Protein AF-A0A2T0APM0-F1 (afdb_monomer_lite)

Foldseek 3Di:
DFAWKFKAFLVPQHTQDIDHGDDDPPDDDDDLVRVCVVDPSNVVDDSVRIDMDTDDHCVCVVLVVFFPGWGADNVVRDIDGHGDDDDPDPVVVVVVVVVVVVVVVVVVVVVVVVVVVVVVVVVVVVVVVVVVVVD

Secondary structure (DSSP, 8-state):
-BPPEEEEETTT-BEEEEPPPB--TT--PPPHHHHHHH-HHHHTS-GGGEEEEEPPTTTTHHHHHH-SEEEEETTTTEEEEEPPP----HHHHHHHHHHHHHHHHHHHHHHHHHHHHHHHHHHHHHHHHHHHH--

Radius of gyration: 32.77 Å; chains: 1; bounding box: 81×30×78 Å

Organism: NCBI:txid1121340

Structure (mmCIF, N/CA/C/O backbone):
data_AF-A0A2T0APM0-F1
#
_entry.id   AF-A0A2T0APM0-F1
#
loop_
_atom_site.group_PDB
_atom_site.id
_atom_site.type_symbol
_atom_site.label_atom_id
_atom_site.label_alt_id
_atom_site.label_comp_id
_atom_site.label_asym_id
_atom_site.label_entity_id
_atom_site.label_seq_id
_atom_site.pdbx_PDB_ins_code
_atom_site.Cartn_x
_atom_site.Cartn_y
_atom_site.Cartn_z
_atom_site.occupancy
_atom_site.B_iso_or_equiv
_atom_site.auth_seq_id
_atom_site.auth_comp_id
_atom_site.auth_asym_id
_atom_site.auth_atom_id
_atom_site.pdbx_PDB_model_num
ATOM 1 N N . MET A 1 1 ? 11.385 10.893 -25.302 1.00 89.44 1 MET A N 1
ATOM 2 C CA . MET A 1 1 ? 10.947 10.821 -23.888 1.00 89.44 1 MET A CA 1
ATOM 3 C C . MET A 1 1 ? 10.720 9.369 -23.514 1.00 89.44 1 MET A C 1
ATOM 5 O O . MET A 1 1 ? 10.270 8.609 -24.361 1.00 89.44 1 MET A O 1
ATOM 9 N N . ILE A 1 2 ? 11.060 8.984 -22.288 1.00 93.44 2 ILE A N 1
ATOM 10 C CA . ILE A 1 2 ? 10.971 7.610 -21.782 1.00 93.44 2 ILE A CA 1
ATOM 11 C C . ILE A 1 2 ? 10.376 7.655 -20.376 1.00 93.44 2 ILE A C 1
ATOM 13 O O . ILE A 1 2 ? 10.877 8.398 -19.528 1.00 93.44 2 ILE A O 1
ATOM 17 N N . GLY A 1 3 ? 9.318 6.877 -20.148 1.00 95.19 3 GLY A N 1
ATOM 18 C CA . GLY A 1 3 ? 8.695 6.737 -18.835 1.00 95.19 3 GLY A CA 1
ATOM 19 C C . GLY A 1 3 ? 9.503 5.861 -17.878 1.00 95.19 3 GLY A C 1
ATOM 20 O O . GLY A 1 3 ? 10.515 5.259 -18.246 1.00 95.19 3 GLY A O 1
ATOM 21 N N . ARG A 1 4 ? 9.054 5.794 -16.626 1.00 96.12 4 ARG A N 1
ATOM 22 C CA . ARG A 1 4 ? 9.710 4.998 -15.579 1.00 96.12 4 ARG A CA 1
ATOM 23 C C . ARG A 1 4 ? 9.635 3.507 -15.903 1.00 96.12 4 ARG A C 1
ATOM 25 O O . ARG A 1 4 ? 8.662 3.037 -16.491 1.00 96.12 4 ARG A O 1
ATOM 32 N N . LYS A 1 5 ? 10.625 2.753 -15.440 1.00 97.44 5 LYS A N 1
ATOM 33 C CA . LYS A 1 5 ? 10.524 1.302 -15.294 1.00 97.44 5 LYS A CA 1
ATOM 34 C C . LYS A 1 5 ? 10.282 0.956 -13.846 1.00 97.44 5 LYS A C 1
ATOM 36 O O . LYS A 1 5 ? 10.987 1.464 -12.974 1.00 97.44 5 LYS A O 1
ATOM 41 N N . ILE A 1 6 ? 9.329 0.064 -13.625 1.00 98.25 6 ILE A N 1
ATOM 42 C CA . ILE A 1 6 ? 9.039 -0.505 -12.317 1.00 98.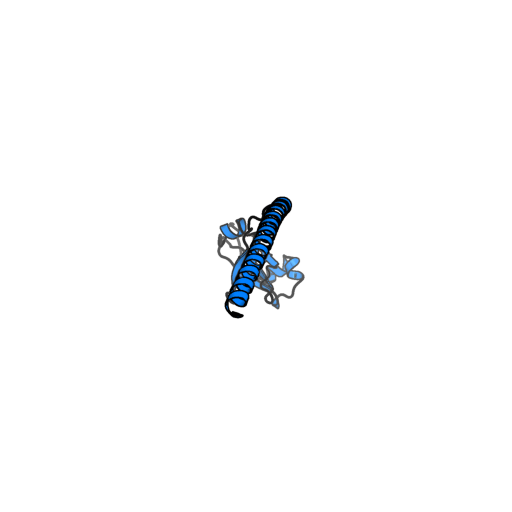25 6 ILE A CA 1
ATOM 43 C C . ILE A 1 6 ? 9.509 -1.950 -12.328 1.00 98.25 6 ILE A C 1
ATOM 45 O O . ILE A 1 6 ? 8.937 -2.787 -13.027 1.00 98.25 6 ILE A O 1
ATOM 49 N N . TYR A 1 7 ? 10.560 -2.228 -11.568 1.00 98.44 7 TYR A N 1
ATOM 50 C CA . TYR A 1 7 ? 11.014 -3.583 -11.292 1.00 98.44 7 TYR A CA 1
ATOM 51 C C . TYR A 1 7 ? 10.332 -4.072 -10.032 1.00 98.44 7 TYR A C 1
ATOM 53 O O . TYR A 1 7 ? 10.317 -3.360 -9.028 1.00 98.44 7 TYR A O 1
ATOM 61 N N . TYR A 1 8 ? 9.797 -5.283 -10.075 1.00 98.62 8 TYR A N 1
ATOM 62 C CA . TYR A 1 8 ? 9.056 -5.863 -8.963 1.00 98.62 8 TYR A CA 1
ATOM 63 C C . TYR A 1 8 ? 9.324 -7.360 -8.852 1.00 98.62 8 TYR A C 1
ATOM 65 O O . TYR A 1 8 ? 9.732 -8.003 -9.819 1.00 98.62 8 TYR A O 1
ATOM 73 N N . GLU A 1 9 ? 9.124 -7.925 -7.672 1.00 98.19 9 GLU A N 1
ATOM 74 C CA . GLU A 1 9 ? 9.237 -9.364 -7.466 1.00 98.19 9 GLU A CA 1
ATOM 75 C C . GLU A 1 9 ? 7.991 -10.081 -7.999 1.00 98.19 9 GLU A C 1
ATOM 77 O O . GLU A 1 9 ? 6.868 -9.757 -7.620 1.00 98.19 9 GLU A O 1
ATOM 82 N N . LEU A 1 10 ? 8.175 -11.089 -8.858 1.00 97.94 10 LEU A N 1
ATOM 83 C CA . LEU A 1 10 ? 7.057 -11.816 -9.480 1.00 97.94 10 LEU A CA 1
ATOM 84 C C . LEU A 1 10 ? 6.224 -12.626 -8.480 1.00 97.94 10 LEU A C 1
ATOM 86 O O . LEU A 1 10 ? 5.078 -12.947 -8.769 1.00 97.94 10 LEU A O 1
ATOM 90 N N . ALA A 1 11 ? 6.796 -12.978 -7.326 1.00 97.38 11 ALA A N 1
ATOM 91 C CA . ALA A 1 11 ? 6.113 -13.766 -6.303 1.00 97.38 11 ALA A CA 1
ATOM 92 C C . ALA A 1 11 ? 5.156 -12.931 -5.436 1.00 97.38 11 ALA A C 1
ATOM 94 O O . ALA A 1 11 ? 4.157 -13.460 -4.954 1.00 97.38 11 ALA A O 1
ATOM 95 N N . THR A 1 12 ? 5.461 -11.650 -5.220 1.00 97.62 12 THR A N 1
ATOM 96 C CA . THR A 1 12 ? 4.775 -10.798 -4.229 1.00 97.62 12 THR A CA 1
ATOM 97 C C . THR A 1 12 ? 4.158 -9.541 -4.834 1.00 97.62 12 THR A C 1
ATOM 99 O O . THR A 1 12 ? 3.195 -9.005 -4.286 1.00 97.62 12 THR A O 1
ATOM 102 N N . GLY A 1 13 ? 4.680 -9.076 -5.971 1.00 97.81 13 GLY A N 1
ATOM 103 C CA . GLY A 1 13 ? 4.342 -7.775 -6.541 1.00 97.81 13 GLY A CA 1
ATOM 104 C C . GLY A 1 13 ? 5.115 -6.612 -5.913 1.00 97.81 13 GLY A C 1
ATOM 105 O O . GLY A 1 13 ? 4.901 -5.462 -6.302 1.00 97.81 13 GLY A O 1
ATOM 106 N N . ASP A 1 14 ? 6.016 -6.878 -4.963 1.00 98.25 14 ASP A N 1
ATOM 107 C CA . ASP A 1 14 ? 6.738 -5.830 -4.245 1.00 98.25 14 ASP A CA 1
ATOM 108 C C . ASP A 1 14 ? 7.734 -5.114 -5.155 1.00 98.25 14 ASP A C 1
ATOM 110 O O . ASP A 1 14 ? 8.519 -5.742 -5.874 1.00 98.25 14 ASP A O 1
ATOM 114 N N . VAL A 1 15 ? 7.717 -3.779 -5.116 1.00 98.19 15 VAL A N 1
ATOM 115 C CA . VAL A 1 15 ? 8.602 -2.952 -5.941 1.00 98.19 15 VAL A CA 1
ATOM 116 C C . VAL A 1 15 ? 10.026 -2.999 -5.405 1.00 98.19 15 VAL A C 1
ATOM 118 O O . VAL A 1 15 ? 10.306 -2.765 -4.233 1.00 98.19 15 VAL A O 1
ATOM 121 N N . ILE A 1 16 ? 10.939 -3.281 -6.322 1.00 98.12 16 ILE A N 1
ATOM 122 C CA . ILE A 1 16 ? 12.372 -3.438 -6.107 1.00 98.12 16 ILE A CA 1
ATOM 123 C C . ILE A 1 16 ? 13.099 -2.136 -6.406 1.00 98.12 16 ILE A C 1
ATOM 125 O O . ILE A 1 16 ? 13.952 -1.689 -5.642 1.00 98.12 16 ILE A O 1
ATOM 129 N N . LEU A 1 17 ? 12.801 -1.582 -7.577 1.00 97.88 17 LEU A N 1
ATOM 130 C CA . LEU A 1 17 ? 13.461 -0.416 -8.124 1.00 97.88 17 LEU A CA 1
ATOM 131 C C . LEU A 1 17 ? 12.483 0.300 -9.042 1.00 97.88 17 LEU A C 1
ATOM 133 O O . LEU A 1 17 ? 11.878 -0.315 -9.920 1.00 97.88 17 LEU A O 1
ATOM 137 N N . THR A 1 18 ? 12.428 1.615 -8.891 1.00 97.56 18 THR A N 1
ATOM 138 C CA . THR A 1 18 ? 11.752 2.505 -9.828 1.00 97.56 18 THR A CA 1
ATOM 139 C C . THR A 1 18 ? 12.784 3.418 -10.457 1.00 97.56 18 THR A C 1
ATOM 141 O O . THR A 1 18 ? 13.487 4.148 -9.756 1.00 97.56 18 THR A O 1
ATOM 144 N N . THR A 1 19 ? 12.898 3.375 -11.781 1.00 95.62 19 THR A N 1
ATOM 145 C CA . THR A 1 19 ? 13.798 4.275 -12.505 1.00 95.62 19 THR A CA 1
ATOM 146 C C . THR A 1 19 ? 13.150 5.641 -12.711 1.00 95.62 19 THR A C 1
ATOM 148 O O . THR A 1 19 ? 11.927 5.794 -12.685 1.00 95.62 19 THR A O 1
ATOM 151 N N . LEU A 1 20 ? 13.982 6.659 -12.921 1.00 91.88 20 LEU A N 1
ATOM 152 C CA . LEU A 1 20 ? 13.511 7.991 -13.281 1.00 91.88 20 LEU A CA 1
ATOM 153 C C . LEU A 1 20 ? 13.144 8.064 -14.766 1.00 91.88 20 LEU A C 1
ATOM 155 O O . LEU A 1 20 ? 13.674 7.330 -15.602 1.00 91.88 20 LEU A O 1
ATOM 159 N N . GLU A 1 21 ? 12.260 9.002 -15.088 1.00 93.88 21 GLU A N 1
ATOM 160 C CA . GLU A 1 21 ? 11.918 9.339 -16.468 1.00 93.88 21 GLU A CA 1
ATOM 161 C C . GLU A 1 21 ? 13.095 10.032 -17.163 1.00 93.88 21 GLU A C 1
ATOM 163 O O . GLU A 1 21 ? 13.900 10.722 -16.533 1.00 93.88 21 GLU A O 1
ATOM 168 N N . LYS A 1 22 ? 13.180 9.884 -18.488 1.00 93.81 22 LYS A N 1
ATOM 169 C CA . LYS A 1 22 ? 14.181 10.577 -19.310 1.00 93.81 22 LYS A CA 1
ATOM 170 C C . LYS A 1 22 ? 13.492 11.470 -20.335 1.00 93.81 22 LYS A C 1
ATOM 172 O O . LYS A 1 22 ? 12.680 11.008 -21.138 1.00 93.81 22 LYS A O 1
ATOM 177 N N . THR A 1 23 ? 13.866 12.745 -20.353 1.00 90.69 23 THR A N 1
ATOM 178 C CA . THR A 1 23 ? 13.295 13.764 -21.251 1.00 90.69 23 THR A CA 1
ATOM 179 C C . THR A 1 23 ? 14.160 14.075 -22.472 1.00 90.69 23 THR A C 1
ATOM 181 O O . THR A 1 23 ? 13.698 14.778 -23.361 1.00 90.69 23 THR A O 1
ATOM 184 N N . SER A 1 24 ? 15.381 13.533 -22.564 1.00 90.25 24 SER A N 1
ATOM 185 C CA . SER A 1 24 ? 16.292 13.812 -23.686 1.00 90.25 24 SER A CA 1
ATOM 186 C C . SER A 1 24 ? 15.755 13.299 -25.031 1.00 90.25 24 SER A C 1
ATOM 188 O O . SER A 1 24 ? 15.179 12.209 -25.107 1.00 90.25 24 SER A O 1
ATOM 190 N N . GLU A 1 25 ? 16.010 14.055 -26.101 1.00 81.75 25 GLU A N 1
ATOM 191 C CA . GLU A 1 25 ? 15.754 13.657 -27.495 1.00 81.75 25 GLU A CA 1
ATOM 192 C C . GLU A 1 25 ? 16.567 12.421 -27.902 1.00 81.75 25 GLU A C 1
ATOM 194 O O . GLU A 1 25 ? 16.106 11.602 -28.690 1.00 81.75 25 GLU A O 1
ATOM 199 N N . THR A 1 26 ? 17.749 12.243 -27.306 1.00 89.06 26 THR A N 1
ATOM 200 C CA . THR A 1 26 ? 18.641 11.094 -27.531 1.00 89.06 26 THR A CA 1
ATOM 201 C C . THR A 1 26 ? 18.453 9.980 -26.501 1.00 89.06 26 THR A C 1
ATOM 203 O O . THR A 1 26 ? 19.277 9.069 -26.414 1.00 89.06 26 THR A O 1
ATOM 206 N N . ALA A 1 27 ? 17.408 10.050 -25.670 1.00 87.50 27 ALA A N 1
ATOM 207 C CA . ALA A 1 27 ? 17.170 9.038 -24.651 1.00 87.50 27 ALA A CA 1
ATOM 208 C C . ALA A 1 27 ? 16.856 7.683 -25.302 1.00 87.50 27 ALA A C 1
ATOM 210 O O . ALA A 1 27 ? 15.920 7.566 -26.091 1.00 87.50 27 ALA A O 1
ATOM 211 N N . ILE A 1 28 ? 17.613 6.653 -24.919 1.00 89.50 28 ILE A N 1
ATOM 212 C CA . ILE A 1 28 ? 17.412 5.270 -25.359 1.00 89.50 28 ILE A CA 1
ATOM 213 C C . ILE A 1 28 ? 16.965 4.430 -24.162 1.00 89.50 28 ILE A C 1
ATOM 215 O O . ILE A 1 28 ? 17.472 4.588 -23.042 1.00 89.50 28 ILE A O 1
ATOM 219 N N . ASN A 1 29 ? 15.991 3.553 -24.406 1.00 91.00 2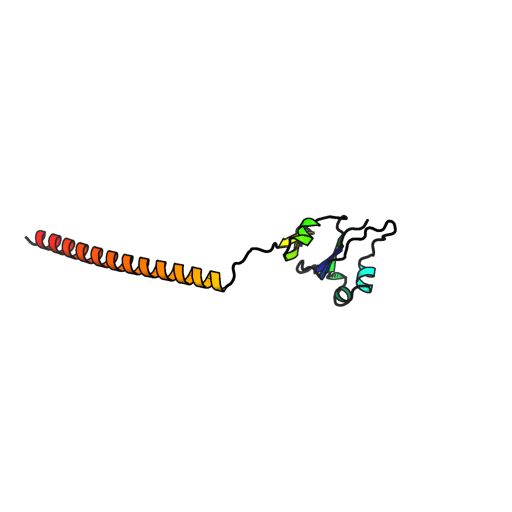9 ASN A N 1
ATOM 220 C CA . ASN A 1 29 ? 15.542 2.576 -23.427 1.00 91.00 29 ASN A CA 1
ATOM 221 C C . ASN A 1 29 ? 16.603 1.493 -23.262 1.00 91.00 29 ASN A C 1
ATOM 223 O O . ASN A 1 29 ? 17.059 0.907 -24.240 1.00 91.00 29 ASN A O 1
ATOM 227 N N . THR A 1 30 ? 16.981 1.224 -22.019 1.00 94.38 30 THR A N 1
ATOM 228 C CA . THR A 1 30 ? 17.809 0.069 -21.674 1.00 94.38 30 THR A CA 1
ATOM 229 C C . THR A 1 30 ? 16.988 -1.218 -21.783 1.00 94.38 30 THR A C 1
ATOM 231 O O . THR A 1 30 ? 15.756 -1.175 -21.777 1.00 94.38 30 THR A O 1
ATOM 234 N N . THR A 1 31 ? 17.629 -2.377 -21.881 1.00 95.69 31 THR A N 1
ATOM 235 C CA . THR A 1 31 ? 16.947 -3.669 -21.699 1.00 95.69 31 THR A CA 1
ATOM 236 C C . THR A 1 31 ? 16.933 -4.063 -20.225 1.00 95.69 31 THR A C 1
ATOM 238 O O . THR A 1 31 ? 17.679 -3.509 -19.416 1.00 95.69 31 THR A O 1
ATOM 241 N N . LYS A 1 32 ? 16.099 -5.044 -19.866 1.00 95.50 32 LYS A N 1
ATOM 242 C CA . LYS A 1 32 ? 16.067 -5.597 -18.507 1.00 95.50 32 LYS A CA 1
ATOM 243 C C . LYS A 1 32 ? 17.455 -6.091 -18.084 1.00 95.50 32 LYS A C 1
ATOM 245 O O . LYS A 1 32 ? 17.906 -5.775 -16.993 1.00 95.50 32 LYS A O 1
ATOM 250 N N . GLU A 1 33 ? 18.155 -6.790 -18.968 1.00 96.50 33 GLU A N 1
ATOM 251 C CA . GLU A 1 33 ? 19.487 -7.353 -18.731 1.00 96.50 33 GLU A CA 1
ATOM 252 C C . GLU A 1 33 ? 20.524 -6.251 -18.509 1.00 96.50 33 GLU A C 1
ATOM 254 O O . GLU A 1 33 ? 21.344 -6.356 -17.602 1.00 96.50 33 GLU A O 1
ATOM 259 N N . GLN A 1 34 ? 20.465 -5.173 -19.300 1.00 96.62 34 GLN A N 1
ATOM 260 C CA . GLN A 1 34 ? 21.341 -4.014 -19.123 1.00 96.62 34 GLN A CA 1
ATOM 261 C C . GLN A 1 34 ? 21.111 -3.345 -17.769 1.00 96.62 34 GLN A C 1
ATOM 263 O O . GLN A 1 34 ? 22.073 -3.039 -17.072 1.00 96.62 34 GLN A O 1
ATOM 268 N N . ASP A 1 35 ? 19.854 -3.166 -17.364 1.00 96.88 35 ASP A N 1
ATOM 269 C CA . ASP A 1 35 ? 19.532 -2.570 -16.066 1.00 96.88 35 ASP A CA 1
ATOM 270 C C . ASP A 1 35 ? 19.997 -3.457 -14.901 1.00 96.88 35 ASP A C 1
ATOM 272 O O . ASP A 1 35 ? 20.516 -2.944 -13.912 1.00 96.88 35 ASP A O 1
ATOM 276 N N . PHE A 1 36 ? 19.929 -4.784 -15.043 1.00 97.56 36 PHE A N 1
ATOM 277 C CA . PHE A 1 36 ? 20.527 -5.715 -14.081 1.00 97.56 36 PHE A CA 1
ATOM 278 C C . PHE A 1 36 ? 22.047 -5.555 -13.964 1.00 97.56 36 PHE A C 1
ATOM 280 O O . PHE A 1 36 ? 22.582 -5.788 -12.894 1.00 97.56 36 PHE A O 1
ATOM 287 N N . GLN A 1 37 ? 22.761 -5.125 -15.007 1.00 96.62 37 GLN A N 1
ATOM 288 C CA . GLN A 1 37 ? 24.197 -4.828 -14.892 1.00 96.62 37 GLN A CA 1
ATOM 289 C C . GLN A 1 37 ? 24.477 -3.465 -14.244 1.00 96.62 37 GLN A C 1
ATOM 291 O O . GLN A 1 37 ? 25.567 -3.254 -13.723 1.00 96.62 37 GLN A O 1
ATOM 296 N N . ILE A 1 38 ? 23.514 -2.541 -14.275 1.00 95.25 38 ILE A N 1
ATOM 297 C CA . ILE A 1 38 ? 23.683 -1.161 -13.798 1.00 95.25 38 ILE A CA 1
ATOM 298 C C . ILE A 1 38 ? 23.313 -1.018 -12.316 1.00 95.25 38 ILE A C 1
ATOM 300 O O . ILE A 1 38 ? 23.945 -0.238 -11.608 1.00 95.25 38 ILE A O 1
ATOM 304 N N . TYR A 1 39 ? 22.280 -1.727 -11.850 1.00 96.94 39 TYR A N 1
ATOM 305 C CA . TYR A 1 39 ? 21.710 -1.520 -10.519 1.00 96.94 39 TYR A CA 1
ATOM 306 C C . TYR A 1 39 ? 21.996 -2.687 -9.570 1.00 96.94 39 TYR A C 1
ATOM 308 O O . TYR A 1 39 ? 21.434 -3.773 -9.718 1.00 96.94 39 TYR A O 1
ATOM 316 N N . ASP A 1 40 ? 22.772 -2.427 -8.517 1.00 96.88 40 ASP A N 1
ATOM 317 C CA . ASP A 1 40 ? 23.146 -3.422 -7.498 1.00 96.88 40 ASP A CA 1
ATOM 318 C C . ASP A 1 40 ? 21.926 -4.104 -6.847 1.00 96.88 40 ASP A C 1
ATOM 320 O O . ASP A 1 40 ? 21.929 -5.308 -6.589 1.00 96.88 40 ASP A O 1
ATOM 324 N N . VAL A 1 41 ? 20.832 -3.358 -6.643 1.00 97.00 41 VAL A N 1
ATOM 325 C CA . VAL A 1 41 ? 19.573 -3.880 -6.067 1.00 97.00 41 VAL A CA 1
ATOM 326 C C . VAL A 1 41 ? 18.874 -4.919 -6.951 1.00 97.00 41 VAL A C 1
ATOM 328 O O . VAL A 1 41 ? 18.071 -5.713 -6.452 1.00 97.00 41 VAL A O 1
ATOM 331 N N . LEU A 1 42 ? 19.163 -4.913 -8.257 1.00 97.50 42 LEU A N 1
ATOM 332 C CA . LEU A 1 42 ? 18.713 -5.933 -9.202 1.00 97.50 42 LEU A CA 1
ATOM 333 C C . LEU A 1 42 ? 19.706 -7.099 -9.260 1.00 97.50 42 LEU A C 1
ATOM 335 O O . LEU A 1 42 ? 19.271 -8.245 -9.278 1.00 97.50 42 LEU A O 1
ATOM 339 N N . GLN A 1 43 ? 21.018 -6.834 -9.206 1.00 96.31 43 GLN A N 1
ATOM 340 C CA . GLN A 1 43 ? 22.058 -7.881 -9.201 1.00 96.31 43 GLN A CA 1
ATOM 341 C C . GLN A 1 43 ? 21.931 -8.863 -8.037 1.00 96.31 43 GLN A C 1
ATOM 343 O O . GLN A 1 43 ? 22.268 -10.036 -8.176 1.00 96.31 43 GLN A O 1
ATOM 348 N N . ALA A 1 44 ? 21.417 -8.404 -6.897 1.00 95.25 44 ALA A N 1
ATOM 349 C CA . ALA A 1 44 ? 21.170 -9.248 -5.732 1.00 95.25 44 ALA A CA 1
ATOM 350 C C . ALA A 1 44 ? 20.027 -10.273 -5.921 1.00 95.25 44 ALA A C 1
ATOM 352 O O . ALA A 1 44 ? 19.719 -11.019 -4.992 1.00 95.25 44 ALA A O 1
ATOM 353 N N . ARG A 1 45 ? 19.363 -10.305 -7.085 1.00 95.69 45 ARG A N 1
ATOM 354 C CA . ARG A 1 45 ? 18.186 -11.139 -7.362 1.00 95.69 45 ARG A CA 1
ATOM 355 C C . ARG A 1 45 ? 18.364 -11.965 -8.632 1.00 95.69 45 ARG A C 1
ATOM 357 O O . ARG A 1 45 ? 19.145 -11.625 -9.516 1.00 95.69 45 ARG A O 1
ATOM 364 N N . SER A 1 46 ? 17.587 -13.042 -8.746 1.00 96.06 46 SER A N 1
ATOM 365 C CA . SER A 1 46 ? 17.486 -13.774 -10.009 1.00 96.06 46 SER A CA 1
ATOM 366 C C . SER A 1 46 ? 16.740 -12.927 -11.036 1.00 96.06 46 SER A C 1
ATOM 368 O O . SER A 1 46 ? 15.664 -12.401 -10.755 1.00 96.06 46 SER A O 1
ATOM 370 N N . ILE A 1 47 ? 17.278 -12.817 -12.251 1.00 96.25 47 ILE A N 1
ATOM 371 C CA . ILE A 1 47 ? 16.610 -12.083 -13.330 1.00 96.25 47 ILE A CA 1
ATOM 372 C C . ILE A 1 47 ? 15.229 -12.672 -13.650 1.00 96.25 47 ILE A C 1
ATOM 374 O O . ILE A 1 47 ? 14.298 -11.925 -13.953 1.00 96.25 47 ILE A O 1
ATOM 378 N N . ASP A 1 48 ? 15.065 -13.986 -13.495 1.00 97.56 48 ASP A N 1
ATOM 379 C CA . ASP A 1 48 ? 13.814 -14.700 -13.762 1.00 97.56 48 ASP A CA 1
ATOM 380 C C . ASP A 1 48 ? 12.771 -14.527 -12.653 1.00 97.56 48 ASP A C 1
ATOM 382 O O . ASP A 1 48 ? 11.601 -14.818 -12.873 1.00 97.56 48 ASP A O 1
ATOM 386 N N . SER A 1 49 ? 13.159 -14.029 -11.472 1.00 97.38 49 SER A N 1
ATOM 387 C CA . SER A 1 49 ? 12.226 -13.751 -10.370 1.00 97.38 49 SER A CA 1
ATOM 388 C C . SER A 1 49 ? 11.712 -12.309 -10.360 1.00 97.38 49 SER A C 1
ATOM 390 O O . SER A 1 49 ? 10.949 -11.933 -9.470 1.00 97.38 49 SER A O 1
ATOM 392 N N . VAL A 1 50 ? 12.138 -11.485 -11.321 1.00 98.31 50 VAL A N 1
ATOM 393 C CA . VAL A 1 50 ? 11.842 -10.049 -11.360 1.00 98.31 50 VAL A CA 1
ATOM 394 C C . VAL A 1 50 ? 11.031 -9.697 -12.600 1.00 98.31 50 VAL A C 1
ATOM 396 O O . VAL A 1 50 ? 11.449 -9.949 -13.729 1.00 98.31 50 VAL A O 1
ATOM 399 N N . GLY A 1 51 ? 9.878 -9.072 -12.405 1.00 97.94 51 GLY A N 1
ATOM 400 C CA . GLY A 1 51 ? 9.081 -8.478 -13.467 1.00 97.94 51 GLY A CA 1
ATOM 401 C C . GLY A 1 51 ? 9.549 -7.059 -13.780 1.00 97.94 51 GLY A C 1
ATOM 402 O O . GLY A 1 51 ? 10.224 -6.416 -12.974 1.00 97.94 51 GLY A O 1
ATOM 403 N N . VAL A 1 52 ? 9.195 -6.563 -14.966 1.00 97.88 52 VAL A N 1
ATOM 404 C CA . VAL A 1 52 ? 9.406 -5.161 -15.338 1.00 97.88 52 VAL A CA 1
ATOM 405 C C . VAL A 1 52 ? 8.169 -4.618 -16.044 1.00 97.88 52 VAL A C 1
ATOM 407 O O . VAL A 1 52 ? 7.676 -5.229 -16.989 1.00 97.88 52 VAL A O 1
ATOM 410 N N . ILE A 1 53 ? 7.678 -3.468 -15.589 1.00 97.62 53 ILE A N 1
ATOM 411 C CA . ILE A 1 53 ? 6.660 -2.675 -16.286 1.00 97.62 53 ILE A CA 1
ATOM 412 C C . ILE A 1 53 ? 7.334 -1.409 -16.801 1.00 97.62 53 ILE A C 1
ATOM 414 O O . ILE A 1 53 ? 7.928 -0.658 -16.026 1.00 97.62 53 ILE A O 1
ATOM 418 N N . GLN A 1 54 ? 7.244 -1.172 -18.108 1.00 96.75 54 GLN A N 1
ATOM 419 C CA . GLN A 1 54 ? 7.645 0.087 -18.727 1.00 96.75 54 GLN A CA 1
ATOM 420 C C . GLN A 1 54 ? 6.419 0.993 -18.813 1.00 96.75 54 GLN A C 1
ATOM 422 O O . GLN A 1 54 ? 5.492 0.703 -19.563 1.00 96.75 54 GLN A O 1
ATOM 427 N N . LEU A 1 55 ? 6.431 2.089 -18.061 1.00 96.88 55 LEU A N 1
ATOM 428 C CA . LEU A 1 55 ? 5.369 3.088 -18.095 1.00 96.88 55 LEU A CA 1
ATOM 429 C C . LEU A 1 55 ? 5.556 4.060 -19.262 1.00 96.88 55 LEU A C 1
ATOM 431 O O . LEU A 1 55 ? 6.676 4.269 -19.752 1.00 96.88 55 LEU A O 1
ATOM 43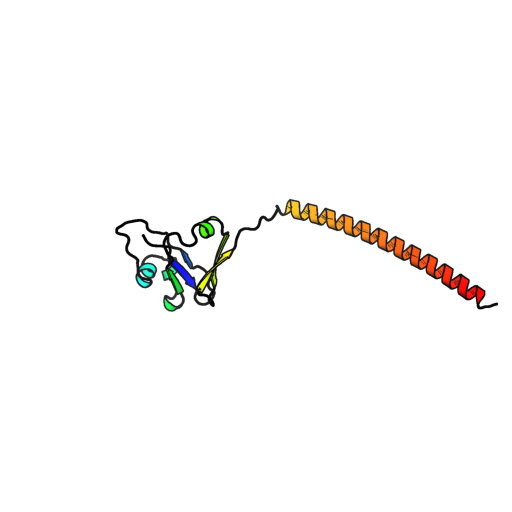5 N N . GLU A 1 56 ? 4.460 4.700 -19.660 1.00 95.88 56 GLU A N 1
ATOM 436 C CA . GLU A 1 56 ? 4.499 5.881 -20.516 1.00 95.88 56 GLU A CA 1
ATOM 437 C C . GLU A 1 56 ? 5.103 7.076 -19.764 1.00 95.88 56 GLU A C 1
ATOM 439 O O . GLU A 1 56 ? 5.103 7.150 -18.531 1.00 95.88 56 GLU A O 1
ATOM 444 N N . PHE A 1 57 ? 5.663 8.031 -20.507 1.00 95.69 57 PHE A N 1
ATOM 445 C CA . PHE A 1 57 ? 6.208 9.246 -19.908 1.00 95.69 57 PHE A CA 1
ATOM 446 C C . PHE A 1 57 ? 5.093 10.056 -19.229 1.00 95.69 57 PHE A C 1
ATOM 448 O O . PHE A 1 57 ? 4.092 10.373 -19.864 1.00 95.69 57 PHE A O 1
ATOM 455 N N . GLY A 1 58 ? 5.273 10.402 -17.952 1.00 95.62 58 GLY A N 1
ATOM 456 C CA . GLY A 1 58 ? 4.285 11.131 -17.155 1.00 95.62 58 GLY A CA 1
ATOM 457 C C . GLY A 1 58 ? 3.163 10.260 -16.581 1.00 95.62 58 GLY A C 1
ATOM 458 O O . GLY A 1 58 ? 2.336 10.761 -15.816 1.00 95.62 58 GLY A O 1
ATOM 459 N N . GLN A 1 59 ? 3.125 8.960 -16.889 1.00 97.38 59 GLN A N 1
ATOM 460 C CA . GLN A 1 59 ? 2.098 8.068 -16.360 1.00 97.38 59 GLN A CA 1
ATOM 461 C C . GLN A 1 59 ? 2.194 7.991 -14.830 1.00 97.38 59 GLN A C 1
ATOM 463 O O . GLN A 1 59 ? 3.276 7.798 -14.267 1.00 97.38 59 GLN A O 1
ATOM 468 N N . TYR A 1 60 ? 1.048 8.162 -14.165 1.00 96.56 60 TYR A N 1
ATOM 469 C CA . TYR A 1 60 ? 0.919 8.191 -12.703 1.00 96.56 60 TYR A CA 1
ATOM 470 C C . TYR A 1 60 ? 1.774 9.259 -11.995 1.00 96.56 60 TYR A C 1
ATOM 472 O O . TYR A 1 60 ? 2.080 9.114 -10.815 1.00 96.56 60 TYR A O 1
ATOM 480 N N . GLN A 1 61 ? 2.160 10.352 -12.671 1.00 95.12 61 GLN A N 1
ATOM 481 C CA . GLN A 1 61 ? 2.993 11.399 -12.060 1.00 95.12 61 GLN A CA 1
ATOM 482 C C . GLN A 1 61 ? 2.390 11.964 -10.764 1.00 95.12 61 GLN A C 1
ATOM 484 O O . GLN A 1 61 ? 3.127 12.177 -9.805 1.00 95.12 61 GLN A O 1
ATOM 489 N N . GLY A 1 62 ? 1.070 12.182 -10.731 1.00 95.88 62 GLY A N 1
ATOM 490 C CA . GLY A 1 62 ? 0.369 12.619 -9.521 1.00 95.88 62 GLY A CA 1
ATOM 491 C C . GLY A 1 62 ? 0.454 11.584 -8.400 1.00 95.88 62 GLY A C 1
ATOM 492 O O . GLY A 1 62 ? 0.786 11.933 -7.272 1.00 95.88 62 GLY A O 1
ATOM 493 N N . GLU A 1 63 ? 0.265 10.306 -8.726 1.00 96.38 63 GLU A N 1
ATOM 494 C CA . GLU A 1 63 ? 0.303 9.219 -7.743 1.00 96.38 63 GLU A CA 1
ATOM 495 C C . GLU A 1 63 ? 1.689 9.047 -7.128 1.00 96.38 63 GLU A C 1
ATOM 497 O O . GLU A 1 63 ? 1.815 8.917 -5.918 1.00 96.38 63 GLU A O 1
ATOM 502 N N . PHE A 1 64 ? 2.759 9.142 -7.922 1.00 94.81 64 PHE A N 1
ATOM 503 C CA . PHE A 1 64 ? 4.123 9.098 -7.386 1.00 94.81 64 PHE A CA 1
ATOM 504 C C . PHE A 1 64 ? 4.461 10.283 -6.464 1.00 94.81 64 PHE A C 1
ATOM 506 O O . PHE A 1 64 ? 5.437 10.200 -5.721 1.00 94.81 64 PHE A O 1
ATOM 513 N N . GLN A 1 65 ? 3.700 11.382 -6.519 1.00 93.19 65 GLN A N 1
ATOM 514 C CA . GLN A 1 65 ? 3.872 12.531 -5.623 1.00 93.19 65 GLN A CA 1
ATOM 515 C C . GLN A 1 65 ? 3.050 12.408 -4.337 1.00 93.19 65 GLN A C 1
ATOM 517 O O . GLN A 1 65 ? 3.463 12.936 -3.307 1.00 93.19 65 GLN A O 1
ATOM 522 N N . THR A 1 66 ? 1.885 11.763 -4.397 1.00 94.06 66 THR A N 1
ATOM 523 C CA . THR A 1 66 ? 0.918 11.726 -3.290 1.00 94.06 66 THR A CA 1
ATOM 524 C C . THR A 1 66 ? 0.901 10.397 -2.544 1.00 94.06 66 THR A C 1
ATOM 526 O O . THR A 1 66 ? 0.533 10.374 -1.371 1.00 94.06 66 THR A O 1
ATOM 529 N N . ALA A 1 67 ? 1.287 9.296 -3.187 1.00 95.38 67 ALA A N 1
ATOM 530 C CA . ALA A 1 67 ? 1.288 7.975 -2.584 1.00 95.38 67 ALA A CA 1
ATOM 531 C C . ALA A 1 67 ? 2.422 7.820 -1.562 1.00 95.38 67 ALA A C 1
ATOM 533 O O . ALA A 1 67 ? 3.550 8.274 -1.748 1.00 95.38 67 ALA A O 1
ATOM 534 N N . LYS A 1 68 ? 2.112 7.111 -0.480 1.00 94.50 68 LYS A N 1
ATOM 535 C CA . LYS A 1 68 ? 3.053 6.668 0.549 1.00 94.50 68 LYS A CA 1
ATOM 536 C C . LYS A 1 68 ? 3.876 5.478 0.058 1.00 94.50 68 LYS A C 1
ATOM 538 O O . LYS A 1 68 ? 5.066 5.391 0.347 1.00 94.50 68 LYS A O 1
ATOM 543 N N . SER A 1 69 ? 3.235 4.550 -0.647 1.00 95.38 69 SER A N 1
ATOM 544 C CA . SER A 1 69 ? 3.865 3.350 -1.198 1.00 95.38 69 SER A CA 1
ATOM 545 C C . SER A 1 69 ? 3.104 2.878 -2.442 1.00 95.38 69 SER A C 1
ATOM 547 O O . SER A 1 69 ? 2.008 3.363 -2.730 1.00 95.38 69 SER A O 1
ATOM 549 N N . TYR A 1 70 ? 3.681 1.957 -3.211 1.00 97.69 70 TYR A N 1
ATOM 550 C CA . TYR A 1 70 ? 2.981 1.284 -4.303 1.00 97.69 70 TYR A CA 1
ATOM 551 C C . TYR A 1 70 ? 3.576 -0.096 -4.571 1.00 97.69 70 TYR A C 1
ATOM 553 O O . TYR A 1 70 ? 4.753 -0.348 -4.303 1.00 97.69 70 TYR A O 1
ATOM 561 N N . LYS A 1 71 ? 2.749 -0.980 -5.130 1.00 98.00 71 LYS A N 1
ATOM 562 C CA . LYS A 1 71 ? 3.113 -2.342 -5.540 1.00 98.00 71 LYS A CA 1
ATOM 563 C C . LYS A 1 71 ? 2.471 -2.708 -6.871 1.00 98.00 71 LYS A C 1
ATOM 565 O O . LYS A 1 71 ? 1.560 -2.021 -7.326 1.00 98.00 71 LYS A O 1
ATOM 570 N N . VAL A 1 72 ? 2.919 -3.797 -7.480 1.00 98.38 72 VAL A N 1
ATOM 571 C CA . VAL A 1 72 ? 2.285 -4.370 -8.671 1.00 98.38 72 VAL A CA 1
ATOM 572 C C . VAL A 1 72 ? 1.246 -5.400 -8.240 1.00 98.38 72 VAL A C 1
ATOM 574 O O . VAL A 1 72 ? 1.536 -6.299 -7.455 1.00 98.38 72 VAL A O 1
ATOM 577 N N . ASN A 1 73 ? 0.025 -5.286 -8.750 1.00 98.06 73 ASN A N 1
ATOM 578 C CA . ASN A 1 73 ? -0.964 -6.350 -8.642 1.00 98.06 73 ASN A CA 1
ATOM 579 C C . ASN A 1 73 ? -0.636 -7.435 -9.676 1.00 98.06 73 ASN A C 1
ATOM 581 O O . ASN A 1 73 ? -0.663 -7.168 -10.872 1.00 98.06 73 ASN A O 1
ATOM 585 N N . LEU A 1 74 ? -0.334 -8.652 -9.224 1.00 96.75 74 LEU A N 1
ATOM 586 C CA . LEU A 1 74 ? 0.085 -9.759 -10.093 1.00 96.75 74 LEU A CA 1
ATOM 587 C C . LEU A 1 74 ? -1.041 -10.319 -10.979 1.00 96.75 74 LEU A C 1
ATOM 589 O O . LEU A 1 74 ? -0.758 -10.961 -11.987 1.00 96.75 74 LEU A O 1
ATOM 593 N N . GLU A 1 75 ? -2.307 -10.089 -10.626 1.00 96.62 75 GLU A N 1
ATOM 594 C CA . GLU A 1 75 ? -3.452 -10.532 -11.431 1.00 96.62 75 GLU A CA 1
ATOM 595 C C . GLU A 1 75 ? -3.714 -9.577 -12.598 1.00 96.62 75 GLU A C 1
ATOM 597 O O . GLU A 1 75 ? -3.984 -10.015 -13.715 1.00 96.62 75 GLU A O 1
ATOM 602 N N . THR A 1 76 ? -3.618 -8.267 -12.348 1.00 96.50 76 THR A N 1
ATOM 603 C CA . THR A 1 76 ? -3.919 -7.233 -13.353 1.00 96.50 76 THR A CA 1
ATOM 604 C C . THR A 1 76 ? -2.678 -6.682 -14.052 1.00 96.50 76 THR A C 1
ATOM 606 O O . THR A 1 76 ? -2.795 -6.083 -15.116 1.00 96.50 76 THR A O 1
ATOM 609 N N . ASN A 1 77 ? -1.488 -6.900 -13.487 1.00 93.50 77 ASN A N 1
ATOM 610 C CA . ASN A 1 77 ? -0.227 -6.254 -13.867 1.00 93.50 77 ASN A CA 1
ATOM 611 C C . ASN A 1 77 ? -0.272 -4.716 -13.815 1.00 93.50 77 ASN A C 1
ATOM 613 O O . ASN A 1 77 ? 0.473 -4.042 -14.527 1.00 93.50 77 ASN A O 1
ATOM 617 N N . GLU A 1 78 ? -1.117 -4.154 -12.951 1.00 96.25 78 GLU A N 1
ATOM 618 C CA . GLU A 1 78 ? -1.231 -2.709 -12.734 1.00 96.25 78 GLU A CA 1
ATOM 619 C C . GLU A 1 78 ? -0.619 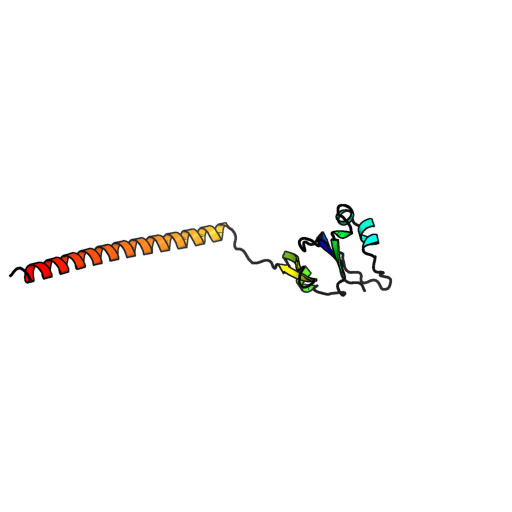-2.285 -11.396 1.00 96.25 78 GLU A C 1
ATOM 621 O O . GLU A 1 78 ? -0.456 -3.088 -10.473 1.00 96.25 78 GLU A O 1
ATOM 626 N N . LEU A 1 79 ? -0.288 -0.997 -11.278 1.00 97.81 79 LEU A N 1
ATOM 627 C CA . LEU A 1 79 ? 0.183 -0.423 -10.021 1.00 97.81 79 LEU A CA 1
ATOM 628 C C . LEU A 1 79 ? -0.983 -0.153 -9.071 1.00 97.81 79 LEU A C 1
ATOM 630 O O . LEU A 1 79 ? -1.979 0.462 -9.444 1.00 97.81 79 LEU A O 1
ATOM 634 N N . VAL A 1 80 ? -0.809 -0.561 -7.818 1.00 97.88 80 VAL A N 1
ATOM 635 C CA . VAL A 1 80 ? -1.702 -0.244 -6.704 1.00 97.88 80 VAL A CA 1
ATOM 636 C C . VAL A 1 80 ? -0.970 0.707 -5.774 1.00 97.88 80 VAL A C 1
ATOM 638 O O . VAL A 1 80 ? 0.072 0.352 -5.221 1.00 97.88 80 VAL A O 1
ATOM 641 N N . PHE A 1 81 ? -1.523 1.905 -5.608 1.00 97.44 81 PHE A N 1
ATOM 642 C CA . PHE A 1 81 ? -0.967 2.959 -4.769 1.00 97.44 81 PHE A CA 1
ATOM 643 C C . PHE A 1 81 ? -1.613 2.946 -3.380 1.00 97.44 81 PHE A C 1
ATOM 645 O O . PHE A 1 81 ? -2.830 2.838 -3.241 1.00 97.44 81 PHE A O 1
ATOM 652 N N . GLU A 1 82 ? -0.785 3.066 -2.347 1.00 96.00 82 GLU A N 1
ATOM 653 C CA . GLU A 1 82 ? -1.208 3.295 -0.969 1.00 96.00 82 GLU A CA 1
ATOM 654 C C . GLU A 1 82 ? -1.021 4.778 -0.656 1.00 96.00 82 GLU A C 1
ATOM 656 O O . GLU A 1 82 ? 0.091 5.301 -0.750 1.00 96.00 82 GLU A O 1
ATOM 661 N N . TYR A 1 83 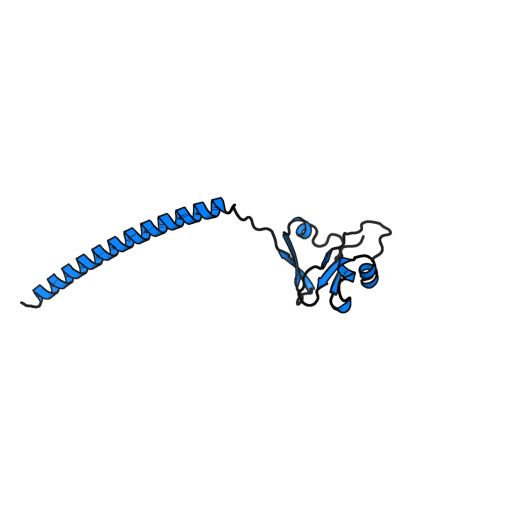? -2.089 5.464 -0.260 1.00 94.31 83 TYR A N 1
ATOM 662 C CA . TYR A 1 83 ? -2.037 6.886 0.075 1.00 94.31 83 TYR A CA 1
ATOM 663 C C . TYR A 1 83 ? -1.866 7.090 1.579 1.00 94.31 83 TYR A C 1
ATOM 665 O O . TYR A 1 83 ? -2.411 6.315 2.369 1.00 94.31 83 TYR A O 1
ATOM 673 N N . PRO A 1 84 ? -1.133 8.134 2.001 1.00 90.44 84 PRO A N 1
ATOM 674 C CA . PRO A 1 84 ? -1.044 8.474 3.407 1.00 90.44 84 PRO A CA 1
ATOM 675 C C . PRO A 1 84 ? -2.428 8.876 3.919 1.00 90.44 84 PRO A C 1
ATOM 677 O O . PRO A 1 84 ? -3.072 9.784 3.393 1.00 90.44 84 PRO A O 1
ATOM 680 N N . THR A 1 85 ? -2.877 8.213 4.975 1.00 87.88 85 THR A N 1
ATOM 681 C CA . THR A 1 85 ? -4.027 8.647 5.760 1.00 87.88 85 THR A CA 1
ATOM 682 C C . THR A 1 85 ? -3.542 9.539 6.887 1.00 87.88 85 THR A C 1
ATOM 684 O O . THR A 1 85 ? -2.514 9.266 7.509 1.00 87.88 85 THR A O 1
ATOM 687 N N . TYR A 1 86 ? -4.269 10.623 7.156 1.00 86.31 86 TYR A N 1
ATOM 688 C CA . TYR A 1 86 ? -3.985 11.423 8.338 1.00 86.31 86 TYR A CA 1
ATOM 689 C C . TYR A 1 86 ? -4.300 10.596 9.583 1.00 86.31 86 TYR A C 1
ATOM 691 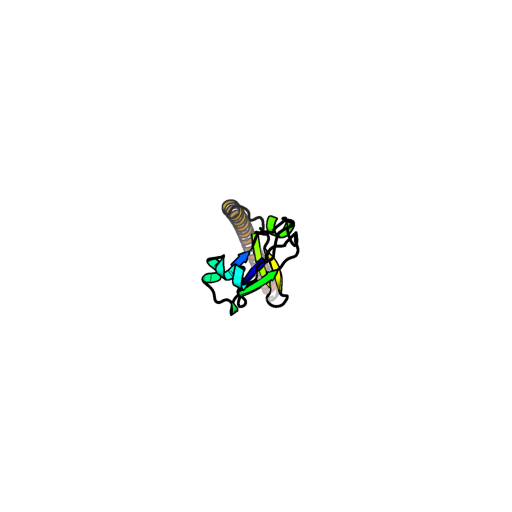O O . TYR A 1 86 ? -5.457 10.259 9.837 1.00 86.31 86 TYR A O 1
ATOM 699 N N . GLU A 1 87 ? -3.265 10.293 10.355 1.00 84.81 87 GLU A N 1
ATOM 700 C CA . GLU A 1 87 ? -3.400 9.725 11.687 1.00 84.81 87 GLU A CA 1
ATOM 701 C C . GLU A 1 87 ? -3.052 10.814 12.709 1.00 84.81 87 GLU A C 1
ATOM 703 O O . GLU A 1 87 ? -1.938 11.351 12.670 1.00 84.81 87 GLU A O 1
ATOM 708 N N . PRO A 1 88 ? -3.981 11.183 13.612 1.00 88.25 88 PRO A N 1
ATOM 709 C CA . PRO A 1 88 ? -3.680 12.151 14.657 1.00 88.25 88 PRO A CA 1
ATOM 710 C C . PRO A 1 88 ? -2.580 11.606 15.583 1.00 88.25 88 PRO A C 1
ATOM 712 O O . PRO A 1 88 ? -2.433 10.386 15.715 1.00 88.25 88 PRO A O 1
ATOM 715 N N . PRO A 1 89 ? -1.808 12.468 16.267 1.00 93.94 89 PRO A N 1
ATOM 716 C CA . PRO A 1 89 ? -0.775 12.022 17.194 1.00 93.94 89 PRO A CA 1
ATOM 717 C C . PRO A 1 89 ? -1.319 11.034 18.233 1.00 93.94 89 PRO A C 1
ATOM 719 O O . PRO A 1 89 ? -2.427 11.207 18.742 1.00 93.94 89 PRO A O 1
ATOM 722 N N . LEU A 1 90 ? -0.514 10.035 18.613 1.00 92.94 90 LEU A N 1
ATOM 723 C CA . LEU A 1 90 ? -0.904 9.024 19.609 1.00 92.94 90 LEU A CA 1
ATOM 724 C C . LEU A 1 90 ? -1.434 9.650 20.907 1.00 92.94 90 LEU A C 1
ATOM 726 O O . LEU A 1 90 ? -2.371 9.131 21.505 1.00 92.94 90 LEU A O 1
ATOM 730 N N . THR A 1 91 ? -0.878 10.790 21.318 1.00 95.25 91 THR A N 1
ATOM 731 C CA . THR A 1 91 ? -1.343 11.543 22.488 1.00 95.25 91 THR A CA 1
ATOM 732 C C . THR A 1 91 ? -2.802 11.981 22.352 1.00 95.25 91 THR A C 1
ATOM 734 O O . THR A 1 91 ? -3.579 11.790 23.281 1.00 95.25 91 THR A O 1
ATOM 737 N N . GLU A 1 92 ? -3.199 12.521 21.199 1.00 94.94 92 GLU A N 1
ATOM 738 C CA . GLU A 1 92 ? -4.579 12.951 20.946 1.00 94.94 92 GLU A CA 1
ATOM 739 C C . GLU A 1 92 ? -5.534 11.751 20.914 1.00 94.94 92 GLU A C 1
ATOM 741 O O . GLU A 1 92 ? -6.612 11.792 21.506 1.00 94.94 92 GLU A O 1
ATOM 746 N N . GLN A 1 93 ? -5.103 10.644 20.300 1.00 94.50 93 GLN A N 1
ATOM 747 C CA . GLN A 1 93 ? -5.870 9.397 20.287 1.00 94.50 93 GLN A CA 1
ATOM 748 C C . GLN A 1 93 ? -6.101 8.857 21.704 1.00 94.50 93 GLN A C 1
ATOM 750 O O . GLN A 1 93 ? -7.220 8.479 22.047 1.00 94.50 93 GLN A O 1
ATOM 755 N N . ILE A 1 94 ? -5.064 8.851 22.548 1.00 96.75 94 ILE A N 1
ATOM 756 C CA . ILE A 1 94 ? -5.145 8.389 23.939 1.00 96.75 94 ILE A CA 1
ATOM 757 C C . ILE A 1 94 ? -6.084 9.273 24.757 1.00 96.75 94 ILE A C 1
ATOM 759 O O . ILE A 1 94 ? -6.901 8.745 25.508 1.00 96.75 94 ILE A O 1
ATOM 763 N N . GLU A 1 95 ? -5.993 10.597 24.629 1.00 96.75 95 GLU A N 1
ATOM 764 C CA . GLU A 1 95 ? -6.878 11.507 25.365 1.00 96.75 95 GLU A CA 1
ATOM 765 C C . GLU A 1 95 ? -8.340 11.345 24.934 1.00 96.75 95 GLU A C 1
ATOM 767 O O . GLU A 1 95 ? -9.227 11.247 25.786 1.00 96.75 95 GLU A O 1
ATOM 772 N N . ARG A 1 96 ? -8.594 11.186 23.629 1.00 96.00 96 ARG A N 1
ATOM 773 C CA . ARG A 1 96 ? -9.930 10.863 23.114 1.00 96.00 96 ARG A CA 1
ATOM 774 C C . ARG A 1 96 ? -10.452 9.544 23.684 1.00 96.00 96 ARG A C 1
ATOM 776 O O . ARG A 1 96 ? -11.563 9.509 24.207 1.00 96.00 96 ARG A O 1
ATOM 783 N N . LEU A 1 97 ? -9.644 8.484 23.638 1.00 97.50 97 LEU A N 1
ATOM 784 C CA . LEU A 1 97 ? -10.019 7.167 24.157 1.00 97.50 97 LEU A CA 1
ATOM 785 C C . LEU A 1 97 ? -10.280 7.195 25.663 1.00 97.50 97 LEU A C 1
ATOM 787 O O . LEU A 1 97 ? -11.228 6.570 26.125 1.00 97.50 97 LEU A O 1
ATOM 791 N N . LYS A 1 98 ? -9.479 7.925 26.447 1.00 97.50 98 LYS A N 1
ATOM 792 C CA . LYS A 1 98 ? -9.719 8.100 27.888 1.00 97.50 98 LYS A CA 1
ATOM 793 C C . LYS A 1 98 ? -11.046 8.803 28.154 1.00 97.50 98 LYS A C 1
ATOM 795 O O . LYS A 1 98 ? -11.782 8.364 29.035 1.00 97.50 98 LYS A O 1
ATOM 800 N N . SER A 1 99 ? -11.344 9.865 27.404 1.00 96.94 99 SER A N 1
ATOM 801 C CA . SER A 1 99 ? -12.599 10.611 27.528 1.00 96.94 99 SER A CA 1
ATOM 802 C C . SER A 1 99 ? -13.809 9.738 27.188 1.00 96.94 99 SER A C 1
ATOM 804 O O . SER A 1 99 ? -14.753 9.668 27.973 1.00 96.94 99 SER A O 1
ATOM 806 N N . GLU A 1 100 ? -13.746 8.991 26.085 1.00 97.62 100 GLU A N 1
ATOM 807 C CA . GLU A 1 100 ? -14.796 8.049 25.689 1.00 97.62 100 GLU A CA 1
ATOM 808 C C . GLU A 1 100 ? -14.971 6.929 26.725 1.00 97.62 100 GLU A C 1
ATOM 810 O O . GLU A 1 100 ? -16.087 6.615 27.129 1.00 97.62 100 GLU A O 1
ATOM 815 N N . ASN A 1 101 ? -13.872 6.372 27.241 1.00 98.12 101 ASN A N 1
ATOM 816 C CA . ASN A 1 101 ? -13.921 5.327 28.263 1.00 98.12 101 ASN A CA 1
ATOM 817 C C . ASN A 1 101 ? -14.528 5.829 29.583 1.00 98.12 101 ASN A C 1
ATOM 819 O O . ASN A 1 101 ? -15.216 5.071 30.265 1.00 98.12 101 ASN A O 1
ATOM 823 N N . LEU A 1 102 ? -14.276 7.090 29.950 1.00 98.19 102 LEU A N 1
ATOM 824 C CA . LEU A 1 102 ? -14.890 7.717 31.117 1.00 98.19 102 LEU A CA 1
ATOM 825 C C . LEU A 1 102 ? -16.402 7.869 30.917 1.00 98.19 102 LEU A C 1
ATOM 827 O O . LEU A 1 102 ? -17.163 7.405 31.762 1.00 98.19 102 LEU A O 1
ATOM 831 N N . SER A 1 103 ? -16.827 8.413 29.774 1.00 97.81 103 SER A N 1
ATOM 832 C CA . SER A 1 103 ? -18.247 8.573 29.440 1.00 97.81 103 SER A CA 1
ATOM 833 C C . SER A 1 103 ? -18.985 7.230 29.433 1.00 97.81 103 SER A C 1
ATOM 835 O O . SER A 1 103 ? -20.025 7.090 30.075 1.00 97.81 103 SER A O 1
ATOM 837 N N . LEU A 1 104 ? -18.397 6.200 28.818 1.00 98.25 104 LEU A N 1
ATOM 838 C CA . LEU A 1 104 ? -18.959 4.849 28.811 1.00 98.25 104 LEU A CA 1
ATOM 839 C C . LEU A 1 104 ? -19.048 4.240 30.217 1.00 98.25 104 LEU A C 1
ATOM 841 O O . LEU A 1 104 ? -19.969 3.474 30.502 1.00 98.25 104 LEU A O 1
ATOM 845 N N . LYS A 1 105 ? -18.100 4.534 31.115 1.00 98.06 105 LYS A N 1
ATOM 846 C CA . LYS A 1 105 ? -18.150 4.064 32.511 1.00 98.06 105 LYS A CA 1
ATOM 847 C C . LYS A 1 105 ? -19.249 4.755 33.306 1.00 98.06 105 LYS A C 1
ATOM 849 O O . LYS A 1 105 ? -19.920 4.089 34.096 1.00 98.06 105 LYS A O 1
ATOM 854 N N . GLU A 1 106 ? -19.432 6.053 33.103 1.00 97.88 106 GLU A N 1
ATOM 855 C CA . GLU A 1 106 ? -20.508 6.824 33.728 1.00 97.88 106 GLU A CA 1
ATOM 856 C C . GLU A 1 106 ? -21.875 6.304 33.274 1.00 97.88 106 GLU A C 1
ATOM 858 O O . GLU A 1 106 ? -22.700 5.949 34.116 1.00 97.88 106 GLU A O 1
ATOM 863 N N . GLU A 1 107 ? -22.073 6.132 31.964 1.00 97.81 107 GLU A N 1
ATOM 864 C CA . GLU A 1 107 ? -23.304 5.573 31.398 1.00 97.81 107 GLU A CA 1
ATOM 865 C C . GLU A 1 107 ? -23.581 4.157 31.924 1.00 97.81 107 GLU A C 1
ATOM 867 O O . GLU A 1 107 ? -24.676 3.868 32.403 1.00 97.81 107 GLU A O 1
ATOM 872 N N . ASN A 1 108 ? -22.570 3.282 31.942 1.00 97.88 108 ASN A N 1
ATOM 873 C CA . ASN A 1 108 ? -22.709 1.938 32.508 1.00 97.88 108 ASN A CA 1
ATOM 874 C C . ASN A 1 108 ? -23.085 1.950 33.994 1.00 97.88 108 ASN A C 1
ATOM 876 O O . ASN A 1 108 ? -23.788 1.054 34.459 1.00 97.88 108 ASN A O 1
ATOM 880 N N . THR A 1 109 ? -22.590 2.922 34.759 1.00 98.06 109 THR A N 1
ATOM 881 C CA . THR A 1 109 ? -22.916 3.037 36.184 1.00 98.06 109 THR A CA 1
ATOM 882 C C . THR A 1 109 ? -24.364 3.481 36.364 1.00 98.06 109 THR A C 1
ATOM 884 O O . THR A 1 109 ? -25.089 2.872 37.149 1.00 98.06 109 THR A O 1
ATOM 887 N N . ALA A 1 110 ? -24.812 4.469 35.586 1.00 97.75 110 ALA A N 1
ATOM 888 C CA . ALA A 1 110 ? -26.197 4.932 35.595 1.00 97.75 110 ALA A CA 1
ATOM 889 C C . ALA A 1 110 ? -27.178 3.822 35.181 1.00 97.75 110 ALA A C 1
ATOM 891 O O . ALA A 1 110 ? -28.171 3.588 35.867 1.00 97.75 110 ALA A O 1
ATOM 892 N N . LEU A 1 111 ? -26.860 3.077 34.117 1.00 98.00 111 LEU A N 1
ATOM 893 C CA . LEU A 1 111 ? -27.674 1.949 33.659 1.00 98.00 111 LEU A CA 1
ATOM 894 C C . LEU A 1 111 ? -27.786 0.847 34.717 1.00 98.00 111 LEU A C 1
ATOM 896 O O . LEU A 1 111 ? -28.862 0.281 34.899 1.00 98.00 111 LEU A O 1
ATOM 900 N N . LYS A 1 112 ? -26.700 0.551 35.441 1.00 97.94 112 LYS A N 1
ATOM 901 C CA . LYS A 1 112 ? -26.726 -0.429 36.537 1.00 97.94 112 LYS A CA 1
ATOM 902 C C . LYS A 1 112 ? -27.618 0.014 37.692 1.00 97.94 112 LYS A C 1
ATOM 904 O O . LYS A 1 112 ? -28.331 -0.825 38.240 1.00 97.94 112 LYS A O 1
ATOM 909 N N . GLU A 1 113 ? -27.604 1.296 38.054 1.00 97.44 113 GLU A N 1
ATOM 910 C CA . GLU A 1 113 ? -28.485 1.796 39.114 1.00 97.44 113 GLU A CA 1
ATOM 911 C C . GLU A 1 113 ? -29.950 1.765 38.667 1.00 97.44 113 GLU A C 1
ATOM 913 O O . GLU A 1 113 ? -30.790 1.208 39.368 1.00 97.44 113 GLU A O 1
ATOM 918 N N . GLN A 1 114 ? -30.245 2.220 37.446 1.00 97.44 114 GLN A N 1
ATOM 919 C CA . GLN A 1 114 ? -31.593 2.142 36.881 1.00 97.44 114 GLN A CA 1
ATOM 920 C C . GLN A 1 114 ? -32.100 0.691 36.809 1.00 97.44 114 GLN A C 1
ATOM 922 O O . GLN A 1 114 ? -33.262 0.408 37.106 1.00 97.44 114 GLN A O 1
ATOM 927 N N . GLN A 1 115 ? -31.230 -0.256 36.448 1.00 97.38 115 GLN A N 1
ATOM 928 C CA . GLN A 1 115 ? -31.562 -1.680 36.431 1.00 97.38 115 GLN A CA 1
ATOM 929 C C . GLN A 1 115 ? -31.914 -2.196 37.832 1.00 97.38 115 GLN A C 1
ATOM 931 O O . GLN A 1 115 ? -32.864 -2.965 37.983 1.00 97.38 115 GLN A O 1
ATOM 936 N N . LYS A 1 116 ? -31.171 -1.772 38.856 1.00 97.62 116 LYS A N 1
ATOM 937 C CA . LYS A 1 116 ? -31.414 -2.150 40.251 1.00 97.62 116 LYS A CA 1
ATOM 938 C C . LYS A 1 116 ? -32.721 -1.558 40.787 1.00 97.62 116 LYS A C 1
ATOM 940 O O . LYS A 1 116 ? -33.472 -2.262 41.467 1.00 97.62 116 LYS A O 1
ATOM 945 N N . GLU A 1 117 ? -33.022 -0.304 40.463 1.00 97.06 117 GLU A N 1
ATOM 946 C CA . GLU A 1 117 ? -34.296 0.338 40.811 1.00 97.06 117 GLU A CA 1
ATOM 947 C C . GLU A 1 117 ? -35.476 -0.414 40.183 1.00 97.06 117 GLU A C 1
ATOM 949 O O . GLU A 1 117 ? -36.398 -0.821 40.890 1.00 97.06 117 GLU A O 1
ATOM 954 N N . LEU A 1 118 ? -35.397 -0.712 38.881 1.00 97.00 118 LEU A N 1
ATOM 955 C CA . LEU A 1 118 ? -36.415 -1.490 38.168 1.00 97.00 118 LEU A CA 1
ATOM 956 C C . LEU A 1 118 ? -36.624 -2.883 38.778 1.00 97.00 118 LEU A C 1
ATOM 958 O O . LEU A 1 118 ? -37.763 -3.320 38.939 1.00 97.00 118 LEU A O 1
ATOM 962 N N . GLN A 1 119 ? -35.542 -3.579 39.140 1.00 97.06 119 GLN A N 1
ATOM 963 C CA . GLN A 1 119 ? -35.622 -4.881 39.811 1.00 97.06 119 GLN A CA 1
ATOM 964 C C . GLN A 1 119 ? -36.314 -4.787 41.174 1.00 97.06 119 GLN A C 1
ATOM 966 O O . GLN A 1 119 ? -37.104 -5.666 41.518 1.00 97.06 119 GLN A O 1
ATOM 971 N N . THR A 1 120 ? -36.047 -3.720 41.928 1.00 97.19 120 THR A N 1
ATOM 972 C CA . THR A 1 120 ? -36.668 -3.485 43.238 1.00 97.19 120 THR A CA 1
ATOM 973 C C . THR A 1 120 ? -38.170 -3.250 43.089 1.00 97.19 120 THR A C 1
ATOM 975 O O . THR A 1 120 ? -38.960 -3.948 43.722 1.00 97.19 120 THR A O 1
ATOM 978 N N . SER A 1 121 ? -38.586 -2.359 42.183 1.00 96.31 121 SER A N 1
ATOM 979 C CA . SER A 1 121 ? -40.011 -2.103 41.927 1.00 96.31 121 SER A CA 1
ATOM 980 C C . SER A 1 121 ? -40.749 -3.333 41.393 1.00 96.31 121 SER A C 1
ATOM 982 O O . SER A 1 121 ? -41.902 -3.570 41.752 1.00 96.31 121 SER A O 1
ATOM 984 N N . LEU A 1 122 ? -40.095 -4.148 40.557 1.00 96.62 122 LEU A N 1
ATOM 985 C CA . LEU A 1 122 ? -40.679 -5.396 40.066 1.00 96.62 122 LEU A CA 1
ATOM 986 C C . LEU A 1 122 ? -40.913 -6.395 41.207 1.00 96.62 122 LEU A C 1
ATOM 988 O O . LEU A 1 122 ? -41.969 -7.025 41.258 1.00 96.62 122 LEU A O 1
ATOM 992 N N . LEU A 1 123 ? -39.959 -6.519 42.134 1.00 96.19 123 LEU A N 1
ATOM 993 C CA . LEU A 1 123 ? -40.093 -7.385 43.306 1.00 96.19 123 LEU A CA 1
ATOM 994 C C . LEU A 1 123 ? -41.244 -6.931 44.215 1.00 96.19 123 LEU A C 1
ATOM 996 O O . LEU A 1 123 ? -42.037 -7.756 44.665 1.00 96.19 123 LEU A O 1
ATOM 1000 N N . GLU A 1 124 ? -41.362 -5.627 44.461 1.00 95.75 124 GLU A N 1
ATOM 1001 C CA . GLU A 1 124 ? -42.461 -5.054 45.245 1.00 95.75 124 GLU A CA 1
ATOM 1002 C C . GLU A 1 124 ? -43.824 -5.328 44.597 1.00 95.75 124 GLU A C 1
ATOM 1004 O O . GLU A 1 124 ? -44.749 -5.789 45.271 1.00 95.75 124 GLU A O 1
ATOM 1009 N N . ALA A 1 125 ? -43.937 -5.127 43.280 1.00 95.00 125 ALA A N 1
ATOM 1010 C CA . ALA A 1 125 ? -45.153 -5.429 42.531 1.00 95.00 125 ALA A CA 1
ATOM 1011 C C . ALA A 1 125 ? -45.505 -6.927 42.582 1.00 95.00 125 ALA A C 1
ATOM 1013 O O . ALA A 1 125 ? -46.667 -7.282 42.787 1.00 95.00 125 ALA A O 1
ATOM 1014 N N . GLN A 1 126 ? -44.510 -7.811 42.452 1.00 94.56 126 GLN A N 1
ATOM 1015 C CA . GLN A 1 126 ? -44.695 -9.261 42.546 1.00 94.56 126 GLN A CA 1
ATOM 1016 C C . GLN A 1 126 ? -45.217 -9.675 43.931 1.00 94.56 126 GLN A C 1
ATOM 1018 O O . GLN A 1 126 ? -46.154 -10.468 44.029 1.00 94.56 126 GLN A O 1
ATOM 1023 N N . ASN A 1 127 ? -44.656 -9.108 45.001 1.00 94.31 127 ASN A N 1
ATOM 1024 C CA . ASN A 1 127 ? -45.090 -9.386 46.370 1.00 94.31 127 ASN A CA 1
ATOM 1025 C C . ASN A 1 127 ? -46.529 -8.914 46.624 1.00 94.31 127 ASN A C 1
ATOM 1027 O O . ASN A 1 127 ? -47.305 -9.635 47.251 1.00 94.31 127 ASN A O 1
ATOM 1031 N N . ALA A 1 128 ? -46.908 -7.742 46.105 1.00 94.38 128 ALA A N 1
ATOM 1032 C CA . ALA A 1 128 ? -48.275 -7.234 46.210 1.00 94.38 128 ALA A CA 1
ATOM 1033 C C . ALA A 1 128 ? -49.289 -8.130 45.478 1.00 94.38 128 ALA A C 1
ATOM 1035 O O . ALA A 1 128 ? -50.366 -8.399 46.007 1.00 94.38 128 ALA A O 1
ATOM 1036 N N . ILE A 1 129 ? -48.936 -8.632 44.288 1.00 95.06 129 ILE A N 1
ATOM 1037 C CA . ILE A 1 129 ? -49.771 -9.581 43.534 1.00 95.06 129 ILE A CA 1
ATOM 1038 C C . ILE A 1 129 ? -49.955 -10.883 44.318 1.00 95.06 129 ILE A C 1
ATOM 1040 O O . ILE A 1 129 ? -51.081 -11.357 44.446 1.00 95.06 129 ILE A O 1
ATOM 1044 N N . ASN A 1 130 ? -48.878 -11.444 44.875 1.00 92.50 130 ASN A N 1
ATOM 1045 C CA . ASN A 1 130 ? -48.959 -12.680 45.655 1.00 92.50 130 ASN A CA 1
ATOM 1046 C C . ASN A 1 130 ? -49.865 -12.516 46.886 1.00 92.50 130 ASN A C 1
ATOM 1048 O O . ASN A 1 130 ? -50.717 -13.364 47.129 1.00 92.50 130 ASN A O 1
ATOM 1052 N N . ALA A 1 131 ? -49.755 -11.395 47.605 1.00 90.62 131 ALA A N 1
ATOM 1053 C CA . ALA A 1 131 ? -50.604 -11.109 48.762 1.00 90.62 131 ALA A CA 1
ATOM 1054 C C . ALA A 1 131 ? -52.103 -10.995 48.411 1.00 90.62 131 ALA A C 1
ATOM 1056 O O . ALA A 1 131 ? -52.948 -11.306 49.244 1.00 90.62 131 ALA A O 1
ATOM 1057 N N . LEU A 1 132 ? -52.444 -10.565 47.190 1.00 90.44 132 LEU A N 1
ATOM 1058 C CA . LEU A 1 132 ? -53.829 -10.504 46.704 1.00 90.44 132 LEU A CA 1
ATOM 1059 C C . LEU A 1 132 ? -54.386 -11.871 46.273 1.00 90.44 132 LEU A C 1
ATOM 1061 O O . LEU A 1 132 ? -55.601 -12.029 46.225 1.00 90.44 132 LEU A O 1
ATOM 1065 N N . LEU A 1 133 ? -53.522 -12.832 45.932 1.00 84.88 133 LEU A N 1
ATOM 1066 C CA . LEU A 1 133 ? -53.910 -14.183 45.505 1.00 84.88 133 LEU A CA 1
ATOM 1067 C C . LEU A 1 133 ? -54.035 -15.177 46.674 1.00 84.88 133 LEU A C 1
ATOM 1069 O O . LEU A 1 133 ? -54.624 -16.239 46.493 1.00 84.88 133 LEU A O 1
ATOM 1073 N N . GLU A 1 134 ? -53.488 -14.851 47.850 1.00 74.88 134 GLU A N 1
ATOM 1074 C CA . GLU A 1 134 ? -53.565 -15.672 49.073 1.00 74.88 134 GLU A CA 1
ATOM 1075 C C . GLU A 1 134 ? -54.776 -15.344 49.986 1.00 74.88 134 GLU A C 1
ATOM 1077 O O . GLU A 1 134 ? -54.840 -15.836 51.115 1.00 74.88 134 GLU A O 1
ATOM 1082 N N . VAL A 1 135 ? -55.750 -14.552 49.508 1.00 53.47 135 VAL A N 1
ATOM 1083 C CA . VAL A 1 135 ? -57.053 -14.271 50.164 1.00 53.47 135 VAL A CA 1
ATOM 1084 C C . VAL A 1 135 ? -58.177 -15.022 49.458 1.00 53.47 135 VAL A C 1
ATOM 1086 O O . VAL A 1 135 ? -59.026 -15.606 50.170 1.00 53.47 135 VAL A O 1
#

pLDDT: mean 95.05, std 5.08, range [53.47, 98.62]

Sequence (135 aa):
MIGRKIYYELATGDVILTTLEKTSETAINTTKEQDFQIYDVLQARSIDSVGVIQLEFGQYQGEFQTAKSYKVNLETNELVFEYPTYEPPLTEQIERLKSENLSLKEENTALKEQQKELQTSLLEAQNAINALLEV